Protein AF-A0A353ZQH8-F1 (afdb_monomer)

pLDDT: mean 91.48, std 8.78, range [53.53, 98.81]

Mean predicted aligned error: 3.88 Å

Secondary structure (DSSP, 8-state):
-TTHHHHHHHH-TTS---SS---HHHHHHHHHTT--SHHHHHHHT-HHHHHHHHHHTT-SSPPPHHHHHHHHHHHHHTHHHHHHHS--TT-SS-HHHHHHHHHHHHHHHHHHHH--

Sequence (116 aa):
PNRIRDVWRTLLPHVDRKVDDDWGWAAELMAAHGLNQTVQLAGLLSAQRITEVRKALDHRYSPGPDRLLDDLLLWQYGTKHIDLTAEAPDAVPHPRRDSLLRRLKQIERYRQTKST

Foldseek 3Di:
DVQLPVLCCVLPVPADEPPDPDCPLVVLLCVLVVNPDSVVSNVLSDPVLLVLLCVLQVPPGRDYDNVSSLSSCCLVPPVSSLCSRWDDPPDPPTVVSVVSNVSSVSSVVSVVVVVD

Structure (mmCIF, N/CA/C/O backbone):
data_AF-A0A353ZQH8-F1
#
_entry.id   AF-A0A353ZQH8-F1
#
loop_
_atom_site.group_PDB
_atom_site.id
_atom_site.type_symbol
_atom_site.label_atom_id
_atom_site.label_alt_id
_atom_site.label_comp_id
_atom_site.label_asym_id
_atom_site.label_entity_id
_atom_site.label_seq_id
_atom_site.pdbx_PDB_ins_code
_atom_site.Cartn_x
_atom_site.Cartn_y
_atom_site.Cartn_z
_atom_site.occupancy
_atom_site.B_iso_or_equiv
_atom_site.auth_seq_id
_atom_site.auth_comp_id
_atom_site.auth_asym_id
_atom_site.auth_atom_id
_atom_site.pdbx_PDB_model_num
ATOM 1 N N . PRO A 1 1 ? -1.948 3.720 -13.886 1.00 64.25 1 PRO A N 1
ATOM 2 C CA . PRO A 1 1 ? -2.895 4.795 -14.281 1.00 64.25 1 PRO A CA 1
ATOM 3 C C . PRO A 1 1 ? -2.147 6.053 -14.736 1.00 64.25 1 PRO A C 1
ATOM 5 O O . PRO A 1 1 ? -1.129 6.372 -14.138 1.00 64.25 1 PRO A O 1
ATOM 8 N N . ASN A 1 2 ? -2.646 6.803 -15.721 1.00 73.19 2 ASN A N 1
ATOM 9 C CA . ASN A 1 2 ? -1.903 7.944 -16.293 1.00 73.19 2 ASN A CA 1
ATOM 10 C C . ASN A 1 2 ? -1.861 9.201 -15.392 1.00 73.19 2 ASN A C 1
ATOM 12 O O . ASN A 1 2 ? -1.300 10.214 -15.791 1.00 73.19 2 ASN A O 1
ATOM 16 N N . ARG A 1 3 ? -2.486 9.171 -14.202 1.00 85.56 3 ARG A N 1
ATOM 17 C CA . ARG A 1 3 ? -2.647 10.335 -13.302 1.00 85.56 3 ARG A CA 1
ATOM 18 C C . ARG A 1 3 ? -2.449 10.008 -11.815 1.00 85.56 3 ARG A C 1
ATOM 20 O O . ARG A 1 3 ? -3.137 10.564 -10.965 1.00 85.56 3 ARG A O 1
ATOM 27 N N . ILE A 1 4 ? -1.550 9.075 -11.482 1.00 87.19 4 ILE A N 1
ATOM 28 C CA . ILE A 1 4 ? -1.310 8.670 -10.078 1.00 87.19 4 ILE A CA 1
ATOM 29 C C . ILE A 1 4 ? -0.917 9.883 -9.226 1.00 87.19 4 ILE A C 1
ATOM 31 O O . ILE A 1 4 ? -1.518 10.117 -8.180 1.00 87.19 4 ILE A O 1
ATOM 35 N N . ARG A 1 5 ? 0.020 10.695 -9.729 1.00 88.75 5 ARG A N 1
ATOM 36 C CA . ARG A 1 5 ? 0.478 11.935 -9.093 1.00 88.75 5 ARG A CA 1
ATOM 37 C C . ARG A 1 5 ? -0.664 12.889 -8.758 1.00 88.75 5 ARG A C 1
ATOM 39 O O . ARG A 1 5 ? -0.738 13.375 -7.633 1.00 88.75 5 ARG A O 1
ATOM 46 N N . ASP A 1 6 ? -1.541 13.153 -9.723 1.00 89.31 6 ASP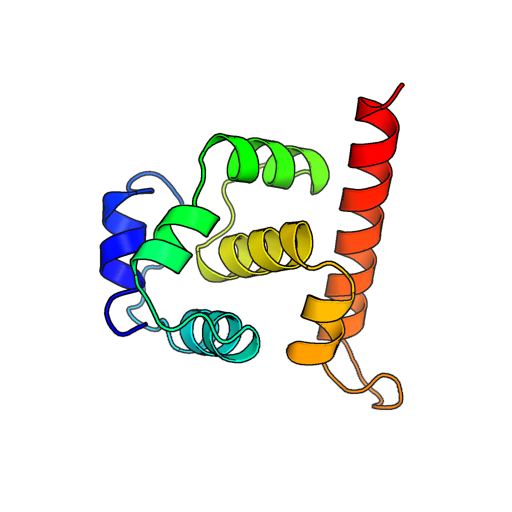 A N 1
ATOM 47 C CA . ASP A 1 6 ? -2.628 14.119 -9.555 1.00 89.31 6 ASP A CA 1
ATOM 48 C C . ASP A 1 6 ? -3.627 13.623 -8.512 1.00 89.31 6 ASP A C 1
ATOM 50 O O . ASP A 1 6 ? -3.941 14.345 -7.571 1.00 89.31 6 ASP A O 1
ATOM 54 N N . VAL A 1 7 ? -4.046 12.355 -8.611 1.00 89.50 7 VAL A N 1
ATOM 55 C CA . VAL A 1 7 ? -4.944 11.734 -7.625 1.00 89.50 7 VAL A CA 1
ATOM 56 C C . VAL A 1 7 ? -4.329 11.787 -6.227 1.00 89.50 7 VAL A C 1
ATOM 58 O O . VAL A 1 7 ? -5.014 12.148 -5.270 1.00 89.50 7 VAL A O 1
ATOM 61 N N . TRP A 1 8 ? -3.035 11.482 -6.102 1.00 90.56 8 TRP A N 1
ATOM 62 C CA . TRP A 1 8 ? -2.337 11.527 -4.822 1.00 90.56 8 TRP A CA 1
ATOM 63 C C . TRP A 1 8 ? -2.319 12.931 -4.224 1.00 90.56 8 TRP A C 1
ATOM 65 O O . TRP A 1 8 ? -2.679 13.119 -3.066 1.00 90.56 8 TRP A O 1
ATOM 75 N N . ARG A 1 9 ? -1.928 13.934 -5.016 1.00 88.44 9 ARG A N 1
ATOM 76 C CA . ARG A 1 9 ? -1.855 15.329 -4.564 1.00 88.44 9 ARG A CA 1
ATOM 77 C C . ARG A 1 9 ? -3.225 15.894 -4.209 1.00 88.44 9 ARG A C 1
ATOM 79 O O . ARG A 1 9 ? -3.311 16.699 -3.288 1.00 88.44 9 ARG A O 1
ATOM 86 N N . THR A 1 10 ? -4.278 15.468 -4.904 1.00 89.44 10 THR A N 1
ATOM 87 C CA . THR A 1 10 ? -5.655 15.873 -4.603 1.00 89.44 10 THR A CA 1
ATOM 88 C C . THR A 1 10 ? -6.166 15.243 -3.310 1.00 89.44 10 THR A C 1
ATOM 90 O O . THR A 1 10 ? -6.749 15.945 -2.490 1.00 89.44 10 THR A O 1
ATOM 93 N N . LEU A 1 11 ? -5.966 13.936 -3.112 1.00 88.69 11 LEU A N 1
ATOM 94 C CA . LEU A 1 11 ? -6.559 13.217 -1.978 1.00 88.69 11 LEU A CA 1
ATOM 95 C C . LEU A 1 11 ? -5.708 13.273 -0.707 1.00 88.69 11 LEU A C 1
ATOM 97 O O . LEU A 1 11 ? -6.246 13.207 0.394 1.00 88.69 11 LEU A O 1
ATOM 101 N N . LEU A 1 12 ? -4.388 13.393 -0.847 1.00 87.06 12 LEU A N 1
ATOM 102 C CA . LEU A 1 12 ? -3.426 13.354 0.252 1.00 87.06 12 LEU A CA 1
ATOM 103 C C . LEU A 1 12 ? -2.432 14.534 0.186 1.00 87.06 12 LEU A C 1
ATOM 105 O O . LEU A 1 12 ? -1.220 14.316 0.212 1.00 87.06 12 LEU A O 1
ATOM 109 N N . PRO A 1 13 ? -2.897 15.801 0.150 1.00 82.44 13 PRO A N 1
ATOM 110 C CA . PRO A 1 13 ? -2.025 16.973 -0.024 1.00 82.44 13 PRO A CA 1
ATOM 111 C C . PRO A 1 13 ? -1.027 17.203 1.127 1.00 82.44 13 PRO A C 1
ATOM 113 O O . PRO A 1 13 ? -0.071 17.975 0.965 1.00 82.44 13 PRO A O 1
ATOM 116 N N . HIS A 1 14 ? -1.269 16.556 2.274 1.00 77.12 14 HIS A N 1
ATOM 117 C CA . HIS A 1 14 ? -0.509 16.669 3.525 1.00 77.12 14 HIS A CA 1
ATOM 118 C C . HIS A 1 14 ? 0.403 15.468 3.817 1.00 77.12 14 HIS A C 1
ATOM 120 O O . HIS A 1 14 ? 1.167 15.511 4.777 1.00 77.12 14 HIS A O 1
ATOM 126 N N . VAL A 1 15 ? 0.300 14.383 3.044 1.00 72.06 15 VAL A N 1
ATOM 127 C CA . VAL A 1 15 ? 1.216 13.240 3.171 1.00 72.06 15 VAL A CA 1
ATOM 128 C C . VAL A 1 15 ? 2.547 13.621 2.532 1.00 72.06 15 VAL A C 1
ATOM 130 O O . VAL A 1 15 ? 2.540 14.283 1.491 1.00 72.06 15 VAL A O 1
ATOM 133 N N . ASP A 1 16 ? 3.654 13.230 3.180 1.00 65.94 16 ASP A N 1
ATOM 134 C CA . ASP A 1 16 ? 5.025 13.575 2.787 1.00 65.94 16 ASP A CA 1
ATOM 135 C C . ASP A 1 16 ? 5.198 13.485 1.269 1.00 65.94 16 ASP A C 1
ATOM 137 O O . ASP A 1 16 ? 4.878 12.472 0.632 1.00 65.94 16 ASP A O 1
ATOM 141 N N . ARG A 1 17 ? 5.573 14.618 0.676 1.00 65.81 17 ARG A N 1
ATOM 142 C CA . ARG A 1 17 ? 5.485 14.801 -0.767 1.00 65.81 17 ARG A CA 1
ATOM 143 C C . ARG A 1 17 ? 6.707 14.160 -1.387 1.00 65.81 17 ARG A C 1
ATOM 145 O O . ARG A 1 17 ? 7.826 14.598 -1.146 1.00 65.81 17 ARG A O 1
ATOM 152 N N . LYS A 1 18 ? 6.470 13.178 -2.256 1.00 70.81 18 LYS A N 1
ATOM 153 C CA . LYS A 1 18 ? 7.479 12.730 -3.214 1.00 70.81 18 LYS A CA 1
ATOM 154 C C . LYS A 1 18 ? 7.976 13.961 -3.984 1.00 70.81 18 LYS A C 1
ATOM 156 O O . LYS A 1 18 ? 7.171 14.666 -4.603 1.00 70.81 18 LYS A O 1
ATOM 161 N N . VAL A 1 19 ? 9.259 14.278 -3.805 1.00 65.88 19 VAL A N 1
ATOM 162 C CA . VAL A 1 19 ? 9.892 15.503 -4.323 1.00 65.88 19 VAL A CA 1
ATOM 163 C C . VAL A 1 19 ? 10.147 15.376 -5.824 1.00 65.88 19 VAL A C 1
ATOM 165 O O . VAL A 1 19 ? 10.063 16.361 -6.552 1.00 65.88 19 VAL A O 1
ATOM 168 N N . ASP A 1 20 ? 10.409 14.159 -6.286 1.00 74.94 20 ASP A N 1
ATOM 169 C CA . ASP A 1 20 ? 10.609 13.799 -7.680 1.00 74.94 20 ASP A CA 1
ATOM 170 C C . ASP A 1 20 ? 9.304 13.337 -8.355 1.00 74.94 20 ASP A C 1
ATOM 172 O O . ASP A 1 20 ? 8.354 12.860 -7.732 1.00 74.94 20 ASP A O 1
ATOM 176 N N . ASP A 1 21 ? 9.258 13.491 -9.676 1.00 75.69 21 ASP A N 1
ATOM 177 C CA . ASP A 1 21 ? 8.094 13.148 -10.497 1.00 75.69 21 ASP A CA 1
ATOM 178 C C . ASP A 1 21 ? 8.122 11.699 -11.014 1.00 75.69 21 ASP A C 1
ATOM 180 O O . ASP A 1 21 ? 7.336 11.341 -11.891 1.00 75.69 21 ASP A O 1
ATOM 184 N N . ASP A 1 22 ? 8.980 10.842 -10.454 1.00 85.25 22 ASP A N 1
ATOM 185 C CA . ASP A 1 22 ? 8.971 9.414 -10.765 1.00 85.25 22 ASP A CA 1
ATOM 186 C C . ASP A 1 22 ? 7.788 8.722 -10.066 1.00 85.25 22 ASP A C 1
ATOM 188 O O . ASP A 1 22 ? 7.729 8.632 -8.847 1.00 85.25 22 ASP A O 1
ATOM 192 N N . TRP A 1 23 ? 6.812 8.251 -10.832 1.00 89.81 23 TRP A N 1
ATOM 193 C CA . TRP A 1 23 ? 5.695 7.443 -10.325 1.00 89.81 23 TRP A CA 1
ATOM 194 C C . TRP A 1 23 ? 5.678 6.053 -10.972 1.00 89.81 23 TRP A C 1
ATOM 196 O O . TRP A 1 23 ? 4.651 5.371 -10.926 1.00 89.81 23 TRP A O 1
ATOM 206 N N . GLY A 1 24 ? 6.791 5.646 -11.599 1.00 91.12 24 GLY A N 1
ATOM 207 C CA . GLY A 1 24 ? 6.914 4.388 -12.332 1.00 91.12 24 GLY A CA 1
ATOM 208 C C . GLY A 1 24 ? 6.649 3.192 -11.431 1.00 91.12 24 GLY A C 1
ATOM 209 O O . GLY A 1 24 ? 5.784 2.373 -11.728 1.00 91.12 24 GLY A O 1
ATOM 210 N N . TRP A 1 25 ? 7.270 3.176 -10.253 1.00 92.44 25 TRP A N 1
ATOM 211 C CA . TRP A 1 25 ? 7.081 2.093 -9.296 1.00 92.44 25 TRP A CA 1
ATOM 212 C C . TRP A 1 25 ? 5.634 1.974 -8.786 1.00 92.44 25 TRP A C 1
ATOM 214 O O . TRP A 1 25 ? 5.050 0.890 -8.778 1.00 92.44 25 TRP A O 1
ATOM 224 N N . ALA A 1 26 ? 4.990 3.092 -8.438 1.00 92.81 26 ALA A N 1
ATOM 225 C CA . ALA A 1 26 ? 3.569 3.095 -8.095 1.00 92.81 26 ALA A CA 1
ATOM 226 C C . ALA A 1 26 ? 2.689 2.576 -9.249 1.00 92.81 26 ALA A C 1
ATOM 228 O O . ALA A 1 26 ? 1.707 1.863 -9.016 1.00 92.81 26 ALA A O 1
ATOM 229 N N . ALA A 1 27 ? 3.030 2.920 -10.495 1.00 93.06 27 ALA A N 1
ATOM 230 C CA . ALA A 1 27 ? 2.322 2.435 -11.672 1.00 93.06 27 ALA A CA 1
ATOM 231 C C . ALA A 1 27 ? 2.496 0.924 -11.871 1.00 93.06 27 ALA A C 1
ATOM 233 O O . ALA A 1 27 ? 1.499 0.253 -12.140 1.00 93.06 27 ALA A O 1
ATOM 234 N N . GLU A 1 28 ? 3.703 0.391 -11.678 1.00 94.94 28 GLU A N 1
ATOM 235 C CA . GLU A 1 28 ? 3.995 -1.047 -11.719 1.00 94.94 28 GLU A CA 1
ATOM 236 C C . GLU A 1 28 ? 3.198 -1.811 -10.658 1.00 94.94 28 GLU A C 1
ATOM 238 O O . GLU A 1 28 ? 2.512 -2.784 -10.978 1.00 94.94 28 GLU A O 1
ATOM 243 N N . LEU A 1 29 ? 3.184 -1.320 -9.415 1.00 96.25 29 LEU A N 1
ATOM 244 C CA . LEU A 1 29 ? 2.418 -1.933 -8.328 1.00 96.25 29 LEU A CA 1
ATOM 245 C C . LEU A 1 29 ? 0.917 -1.975 -8.620 1.00 96.25 29 LEU A C 1
ATOM 247 O O . LEU A 1 29 ? 0.254 -2.976 -8.352 1.00 96.25 29 LEU A O 1
ATOM 251 N N . MET A 1 30 ? 0.361 -0.900 -9.180 1.00 95.62 30 MET A N 1
ATOM 252 C CA . MET A 1 30 ? -1.041 -0.880 -9.591 1.00 95.62 30 MET A CA 1
ATOM 253 C C . MET A 1 30 ? -1.313 -1.835 -10.760 1.00 95.62 30 MET A C 1
ATOM 255 O O . MET A 1 30 ? -2.305 -2.568 -10.739 1.00 95.62 30 MET A O 1
ATOM 259 N N . ALA A 1 31 ? -0.434 -1.846 -11.764 1.00 95.38 31 ALA A N 1
ATOM 260 C CA . ALA A 1 31 ? -0.562 -2.688 -12.947 1.00 95.38 31 ALA A CA 1
ATOM 261 C C . ALA A 1 31 ? -0.498 -4.183 -12.606 1.00 95.38 31 ALA A C 1
ATOM 263 O O . ALA A 1 31 ? -1.287 -4.952 -13.151 1.00 95.38 31 ALA A O 1
ATOM 264 N N . ALA A 1 32 ? 0.343 -4.579 -11.645 1.00 97.25 32 ALA A N 1
ATOM 265 C CA . ALA A 1 32 ? 0.437 -5.957 -11.160 1.00 97.25 32 ALA A CA 1
ATOM 266 C C . ALA A 1 32 ? -0.906 -6.500 -10.629 1.00 97.25 32 ALA A C 1
ATOM 268 O O . ALA A 1 32 ? -1.169 -7.697 -10.695 1.00 97.25 32 ALA A O 1
ATOM 269 N N . HIS A 1 33 ? -1.790 -5.618 -10.149 1.00 96.94 33 HIS A N 1
ATOM 270 C CA . HIS A 1 33 ? -3.140 -5.959 -9.680 1.00 96.94 33 HIS A CA 1
ATOM 271 C C . HIS A 1 33 ? -4.238 -5.695 -10.723 1.00 96.94 33 HIS A C 1
ATOM 273 O O . HIS A 1 33 ? -5.422 -5.777 -10.401 1.00 96.94 33 HIS A O 1
ATOM 279 N N . GLY A 1 34 ? -3.875 -5.348 -11.961 1.00 95.50 34 GLY A N 1
ATOM 280 C CA . GLY A 1 34 ? -4.826 -4.969 -13.010 1.00 95.50 34 GLY A CA 1
ATOM 281 C C . GLY A 1 34 ? -5.542 -3.638 -12.747 1.00 95.50 34 GLY A C 1
ATOM 282 O O . GLY A 1 34 ? -6.598 -3.379 -13.323 1.00 95.50 34 GLY A O 1
ATOM 283 N N . LEU A 1 35 ? -5.001 -2.786 -11.869 1.00 94.19 35 LEU A N 1
ATOM 284 C CA . LEU A 1 35 ? -5.611 -1.513 -11.486 1.00 94.19 35 LEU A CA 1
ATOM 285 C C . LEU A 1 35 ? -5.143 -0.403 -12.434 1.00 94.19 35 LEU A C 1
ATOM 287 O O . LEU A 1 35 ? -4.115 0.245 -12.231 1.00 94.19 35 LEU A O 1
ATOM 291 N N . ASN A 1 36 ? -5.900 -0.173 -13.500 1.00 90.25 36 ASN A N 1
ATOM 292 C CA . ASN A 1 36 ? -5.548 0.774 -14.557 1.00 90.25 36 ASN A CA 1
ATOM 293 C C . ASN A 1 36 ? -6.328 2.100 -14.494 1.00 90.25 36 ASN A C 1
ATOM 295 O O . ASN A 1 36 ? -5.950 3.056 -15.176 1.00 90.25 36 ASN A O 1
ATOM 299 N N . GLN A 1 37 ? -7.339 2.217 -13.629 1.00 89.56 37 GLN A N 1
ATOM 300 C CA . GLN A 1 37 ? -8.193 3.402 -13.529 1.00 89.56 37 GLN A CA 1
ATOM 301 C C . GLN A 1 37 ? -7.867 4.280 -12.314 1.00 89.56 37 GLN A C 1
ATOM 303 O O . GLN A 1 37 ? -7.486 3.811 -11.242 1.00 89.56 37 GLN A O 1
ATOM 308 N N . THR A 1 38 ? -8.082 5.589 -12.457 1.00 87.25 38 THR A N 1
ATOM 309 C CA . THR A 1 38 ? -7.902 6.572 -11.372 1.00 87.25 38 THR A CA 1
ATOM 310 C C . THR A 1 38 ? -8.884 6.365 -10.220 1.00 87.25 38 THR A C 1
ATOM 312 O O . THR A 1 38 ? -8.503 6.530 -9.065 1.00 87.25 38 THR A O 1
ATOM 315 N N . VAL A 1 39 ? -10.121 5.946 -10.506 1.00 88.75 39 VAL A N 1
ATOM 316 C CA . VAL A 1 39 ? -11.129 5.646 -9.474 1.00 88.75 39 VAL A CA 1
ATOM 317 C C . VAL A 1 39 ? -10.710 4.475 -8.579 1.00 88.75 39 VAL A C 1
ATOM 319 O O . VAL A 1 39 ? -10.970 4.493 -7.379 1.00 88.75 39 VAL A O 1
ATOM 322 N N . GLN A 1 40 ? -9.989 3.492 -9.126 1.00 92.19 40 GLN A N 1
ATOM 323 C CA . GLN A 1 40 ? -9.457 2.369 -8.351 1.00 92.19 40 GLN A CA 1
ATOM 324 C C . GLN A 1 40 ? -8.351 2.834 -7.398 1.00 92.19 40 GLN A C 1
ATOM 326 O O . GLN A 1 40 ? -8.333 2.427 -6.238 1.00 92.19 40 GLN A O 1
ATOM 331 N N . LEU A 1 41 ? -7.473 3.739 -7.854 1.00 91.3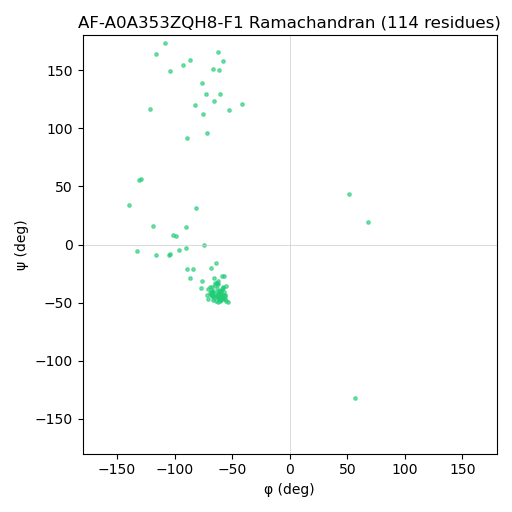8 41 LEU A N 1
ATOM 332 C CA . LEU A 1 41 ? -6.492 4.384 -6.979 1.00 91.38 41 LEU A CA 1
ATOM 333 C C . LEU A 1 41 ? -7.184 5.174 -5.864 1.00 91.38 41 LEU A C 1
ATOM 335 O O . LEU A 1 41 ? -6.852 4.997 -4.698 1.00 91.38 41 LEU A O 1
ATOM 339 N N . ALA A 1 42 ? -8.176 6.002 -6.196 1.00 90.56 42 ALA A N 1
ATOM 340 C CA . ALA A 1 42 ? -8.926 6.756 -5.194 1.00 90.56 42 ALA A CA 1
ATOM 341 C C . ALA A 1 42 ? -9.581 5.828 -4.154 1.00 90.56 42 ALA A C 1
ATOM 343 O O . ALA A 1 42 ? -9.503 6.086 -2.954 1.00 90.56 42 ALA A O 1
ATOM 344 N N . GLY A 1 43 ? -10.141 4.699 -4.601 1.00 90.88 43 GLY A N 1
ATOM 345 C CA . GLY A 1 43 ? -10.693 3.667 -3.726 1.00 90.88 43 GLY A CA 1
ATOM 346 C C . GLY A 1 43 ? -9.657 3.019 -2.799 1.00 90.88 43 GLY A C 1
ATOM 347 O O . GLY A 1 43 ? -10.004 2.645 -1.676 1.00 90.88 43 GLY A O 1
ATOM 348 N N . LEU A 1 44 ? -8.388 2.910 -3.215 1.00 91.38 44 LEU A N 1
ATOM 349 C CA . LEU A 1 44 ? -7.283 2.443 -2.367 1.00 91.38 44 LEU A CA 1
ATOM 350 C C . LEU A 1 44 ? -6.901 3.468 -1.288 1.00 91.38 44 LEU A C 1
ATOM 352 O O . LEU A 1 44 ? -6.649 3.076 -0.146 1.00 91.38 44 LEU A O 1
ATOM 356 N N . LEU A 1 45 ? -6.929 4.761 -1.618 1.00 92.44 45 LEU A N 1
ATOM 357 C CA . LEU A 1 45 ? -6.508 5.874 -0.754 1.00 92.44 45 LEU A CA 1
ATOM 358 C C . LEU A 1 45 ? -7.570 6.313 0.277 1.00 92.44 45 LEU A C 1
ATOM 360 O O . LEU A 1 45 ? -7.632 7.477 0.666 1.00 92.44 45 LEU A O 1
ATOM 364 N N . SER A 1 46 ? -8.399 5.384 0.759 1.00 91.12 46 SER A N 1
ATOM 365 C CA . SER A 1 46 ? -9.363 5.653 1.834 1.00 91.12 46 SER A CA 1
ATOM 366 C C . SER A 1 46 ? -8.659 6.101 3.120 1.00 91.12 46 SER A C 1
ATOM 368 O O . SER A 1 46 ? -7.776 5.400 3.622 1.00 91.12 46 SER A O 1
ATOM 370 N N . ALA A 1 47 ? -9.105 7.218 3.704 1.00 91.25 47 ALA A N 1
ATOM 371 C CA . ALA A 1 47 ? -8.558 7.757 4.951 1.00 91.25 47 ALA A CA 1
ATOM 372 C C . ALA A 1 47 ? -8.606 6.737 6.102 1.00 91.25 47 ALA A C 1
ATOM 374 O O . ALA A 1 47 ? -7.610 6.545 6.795 1.00 91.25 47 ALA A O 1
ATOM 375 N N . GLN A 1 48 ? -9.724 6.019 6.256 1.00 93.75 48 GLN A N 1
ATOM 376 C CA . GLN A 1 48 ? -9.862 4.984 7.282 1.00 93.75 48 GLN A CA 1
ATOM 377 C C . GLN A 1 48 ? -8.851 3.850 7.072 1.00 93.75 48 GLN A C 1
ATOM 379 O O . GLN A 1 48 ? -8.179 3.444 8.019 1.00 93.75 48 GLN A O 1
ATOM 384 N N . ARG A 1 49 ? -8.695 3.365 5.830 1.00 94.81 49 ARG A N 1
ATOM 385 C CA . ARG A 1 49 ? -7.719 2.309 5.520 1.00 94.81 49 ARG A CA 1
ATOM 386 C C . ARG A 1 49 ? -6.295 2.782 5.802 1.00 94.81 49 ARG A C 1
ATOM 388 O O . ARG A 1 49 ? -5.533 2.047 6.418 1.00 94.81 49 ARG A O 1
ATOM 395 N N . ILE A 1 50 ? -5.953 4.006 5.403 1.00 94.56 50 ILE A N 1
ATOM 396 C CA . ILE A 1 50 ? -4.642 4.609 5.670 1.00 94.56 50 ILE A CA 1
ATOM 397 C C . ILE A 1 50 ? -4.374 4.672 7.178 1.00 94.56 50 ILE A C 1
ATOM 399 O O . ILE A 1 50 ? -3.294 4.281 7.617 1.00 94.56 50 ILE A O 1
ATOM 403 N N . THR A 1 51 ? -5.342 5.113 7.986 1.00 94.00 51 THR A N 1
ATOM 404 C CA . THR A 1 51 ? -5.205 5.147 9.450 1.00 94.00 51 THR A CA 1
ATOM 405 C C . THR A 1 51 ? -4.934 3.761 10.032 1.00 94.00 51 THR A C 1
ATOM 407 O O . THR A 1 51 ? -4.036 3.613 10.859 1.00 94.00 51 THR A O 1
ATOM 410 N N . GLU A 1 52 ? -5.678 2.745 9.603 1.00 96.50 52 GLU A N 1
ATOM 411 C CA . GLU A 1 52 ? -5.532 1.381 10.121 1.00 96.50 52 GLU A CA 1
ATOM 412 C C . GLU A 1 52 ? -4.209 0.741 9.684 1.00 96.50 52 GLU A C 1
ATOM 414 O O . GLU A 1 52 ? -3.508 0.167 10.514 1.00 96.50 52 GLU A O 1
ATOM 419 N N . VAL A 1 53 ? -3.800 0.928 8.426 1.00 97.00 53 VAL A N 1
ATOM 420 C CA . VAL A 1 53 ? -2.490 0.482 7.923 1.00 97.00 53 VAL A CA 1
ATOM 421 C C . VAL A 1 53 ? -1.347 1.132 8.698 1.00 97.00 53 VAL A C 1
ATOM 423 O O . VAL A 1 53 ? -0.411 0.447 9.110 1.00 97.00 53 VAL A O 1
ATOM 426 N N . ARG A 1 54 ? -1.425 2.445 8.947 1.00 95.50 54 ARG A N 1
ATOM 427 C CA . ARG A 1 54 ? -0.393 3.168 9.702 1.00 95.50 54 ARG A CA 1
ATOM 428 C C . ARG A 1 54 ? -0.265 2.673 11.135 1.00 95.50 54 ARG A C 1
ATOM 430 O O . ARG A 1 54 ? 0.857 2.522 11.607 1.00 95.50 54 ARG A O 1
ATOM 437 N N . LYS A 1 55 ? -1.386 2.383 11.801 1.00 96.19 55 LYS A N 1
ATOM 438 C CA . LYS A 1 55 ? -1.386 1.780 13.142 1.00 96.19 55 LYS A CA 1
ATOM 439 C C . LYS A 1 55 ? -0.805 0.367 13.122 1.00 96.19 55 LYS A C 1
ATOM 441 O O . LYS A 1 55 ? 0.030 0.047 13.956 1.00 96.19 55 LYS A O 1
ATOM 446 N N . ALA A 1 56 ? -1.220 -0.459 12.164 1.00 98.00 56 ALA A N 1
ATOM 447 C CA . ALA A 1 56 ? -0.800 -1.854 12.073 1.00 98.00 56 ALA A CA 1
ATOM 448 C C . ALA A 1 56 ? 0.708 -2.028 11.841 1.00 98.00 56 ALA A C 1
ATOM 450 O O . ALA A 1 56 ? 1.300 -2.996 12.314 1.00 98.00 56 ALA A O 1
ATOM 451 N N . LEU A 1 57 ? 1.320 -1.096 11.110 1.00 97.75 57 LEU A N 1
ATOM 452 C CA . LEU A 1 57 ? 2.740 -1.126 10.759 1.00 97.75 57 LEU A CA 1
ATOM 453 C C . LEU A 1 57 ? 3.609 -0.192 11.614 1.00 97.75 57 LEU A C 1
ATOM 455 O O . LEU A 1 57 ? 4.789 -0.039 11.312 1.00 97.75 57 LEU A O 1
ATOM 459 N N . ASP A 1 58 ? 3.039 0.411 12.663 1.00 95.25 58 ASP A N 1
ATOM 460 C CA . ASP A 1 58 ? 3.714 1.348 13.576 1.00 95.25 58 ASP A CA 1
ATOM 461 C C . ASP A 1 58 ? 4.441 2.502 12.849 1.00 95.25 58 ASP A C 1
ATOM 463 O O . ASP A 1 58 ? 5.580 2.874 13.143 1.00 95.25 58 ASP A O 1
ATOM 467 N N . HIS A 1 59 ? 3.779 3.081 11.843 1.00 92.81 59 HIS A N 1
ATOM 468 C CA . HIS A 1 59 ? 4.318 4.219 11.096 1.00 92.81 59 HIS A CA 1
ATOM 469 C C . HIS A 1 59 ? 4.288 5.493 11.952 1.00 92.81 59 HIS A C 1
ATOM 471 O O . HIS A 1 59 ? 3.277 6.203 11.986 1.00 92.81 59 HIS A O 1
ATOM 477 N N . ARG A 1 60 ? 5.415 5.808 12.611 1.00 84.94 60 ARG A N 1
ATOM 478 C CA . ARG A 1 60 ? 5.584 7.025 13.440 1.00 84.94 60 ARG A CA 1
ATOM 479 C C . ARG A 1 60 ? 5.392 8.319 12.651 1.00 84.94 60 ARG A C 1
ATOM 481 O O . ARG A 1 60 ? 4.770 9.257 13.139 1.00 84.94 60 ARG A O 1
ATOM 488 N N . TYR A 1 61 ? 5.895 8.346 11.421 1.00 83.38 61 TYR A N 1
ATOM 489 C CA . TYR A 1 61 ? 5.719 9.448 10.476 1.00 83.38 61 TYR A CA 1
ATOM 490 C C . TYR A 1 61 ? 4.931 8.969 9.267 1.00 83.38 61 TYR A C 1
ATOM 492 O O . TYR A 1 61 ? 4.765 7.766 9.063 1.00 83.38 61 TYR A O 1
ATOM 500 N N . SER A 1 62 ? 4.403 9.901 8.473 1.00 82.56 62 SER A N 1
ATOM 501 C CA . SER A 1 62 ? 3.740 9.495 7.239 1.00 82.56 62 SER A CA 1
ATOM 502 C C . SER A 1 62 ? 4.773 8.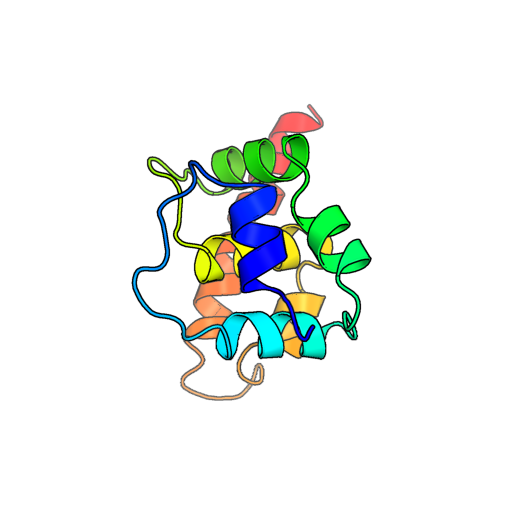882 6.290 1.00 82.56 62 SER A C 1
ATOM 504 O O . SER A 1 62 ? 5.745 9.561 5.970 1.00 82.56 62 SER A O 1
ATOM 506 N N . PRO A 1 63 ? 4.591 7.634 5.828 1.00 89.62 63 PRO A N 1
ATOM 507 C CA . PRO A 1 63 ? 5.462 7.080 4.806 1.00 89.62 63 PRO A CA 1
ATOM 508 C C . PRO A 1 63 ? 5.267 7.834 3.486 1.00 89.62 63 PRO A C 1
ATOM 510 O O . PRO A 1 63 ? 4.171 8.334 3.208 1.00 89.62 63 PRO A O 1
ATOM 513 N N . GLY A 1 64 ? 6.323 7.880 2.671 1.00 89.88 64 GLY A N 1
ATOM 514 C CA . GLY A 1 64 ? 6.253 8.430 1.319 1.00 89.88 64 GLY A CA 1
ATOM 515 C C . GLY A 1 64 ? 5.282 7.652 0.411 1.00 89.88 64 GLY A C 1
ATOM 516 O O . GLY A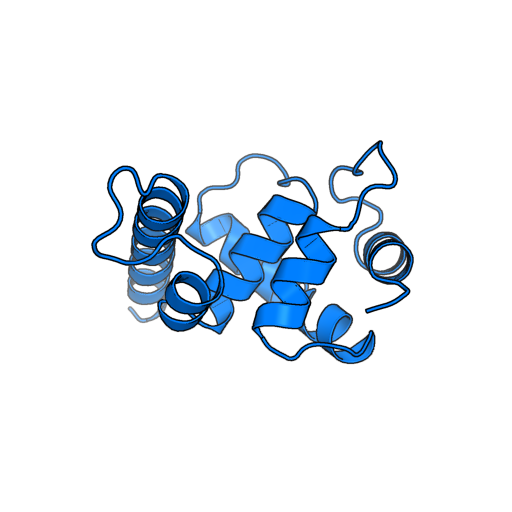 1 64 ? 4.883 6.530 0.753 1.00 89.88 64 GLY A O 1
ATOM 517 N N . PRO A 1 65 ? 4.902 8.212 -0.754 1.00 90.81 65 PRO A N 1
ATOM 518 C CA . PRO A 1 65 ? 3.798 7.691 -1.559 1.00 90.81 65 PRO A CA 1
ATOM 519 C C . PRO A 1 65 ? 3.919 6.228 -1.980 1.00 90.81 65 PRO A C 1
ATOM 521 O O . PRO A 1 65 ? 2.986 5.455 -1.766 1.00 90.81 65 PRO A O 1
ATOM 524 N N . ASP A 1 66 ? 5.081 5.821 -2.487 1.00 91.81 66 ASP A N 1
ATOM 525 C CA . ASP A 1 66 ? 5.321 4.443 -2.923 1.00 91.81 66 ASP A CA 1
ATOM 526 C C . ASP A 1 66 ? 5.176 3.447 -1.773 1.00 91.81 66 ASP A C 1
ATOM 528 O O . ASP A 1 66 ? 4.490 2.433 -1.887 1.00 91.81 66 ASP A O 1
ATOM 532 N N . ARG A 1 67 ? 5.779 3.767 -0.622 1.00 94.00 67 ARG A N 1
ATOM 533 C CA . ARG A 1 67 ? 5.731 2.938 0.584 1.00 94.00 67 ARG A CA 1
ATOM 534 C C . ARG A 1 67 ? 4.297 2.800 1.098 1.00 94.00 67 ARG A C 1
ATOM 536 O O . ARG A 1 67 ? 3.903 1.698 1.477 1.00 94.00 67 ARG A O 1
ATOM 543 N N . LEU A 1 68 ? 3.534 3.896 1.108 1.00 94.88 68 LEU A N 1
ATOM 544 C CA . LEU A 1 68 ? 2.138 3.879 1.536 1.00 94.88 68 LEU A CA 1
ATOM 545 C C . LEU A 1 68 ? 1.269 3.062 0.572 1.00 94.88 68 LEU A C 1
ATOM 547 O O . LEU A 1 68 ? 0.464 2.254 1.028 1.00 94.88 68 LEU A O 1
ATOM 551 N N . LEU A 1 69 ? 1.434 3.239 -0.741 1.00 95.56 69 LEU A N 1
ATOM 552 C CA . LEU A 1 69 ? 0.699 2.466 -1.742 1.00 95.56 69 LEU A CA 1
ATOM 553 C C . LEU A 1 69 ? 1.000 0.965 -1.629 1.00 95.56 69 LEU A C 1
ATOM 555 O O . LEU A 1 69 ? 0.070 0.160 -1.611 1.00 95.56 69 LEU A O 1
ATOM 559 N N . ASP A 1 70 ? 2.277 0.603 -1.493 1.00 97.56 70 ASP A N 1
ATOM 560 C CA . ASP A 1 70 ? 2.739 -0.774 -1.282 1.00 97.56 70 ASP A CA 1
ATOM 561 C C . ASP A 1 70 ? 2.073 -1.402 -0.044 1.00 97.56 70 ASP A C 1
ATOM 563 O O . ASP A 1 70 ? 1.551 -2.512 -0.100 1.00 97.56 70 ASP A O 1
ATOM 567 N N . ASP A 1 71 ? 1.991 -0.663 1.069 1.00 97.94 71 ASP A N 1
ATOM 568 C CA . ASP A 1 71 ? 1.305 -1.132 2.279 1.00 97.94 71 ASP A CA 1
ATOM 569 C C . ASP A 1 71 ? -0.215 -1.240 2.130 1.00 97.94 71 ASP A C 1
ATOM 571 O O . ASP A 1 71 ? -0.817 -2.157 2.688 1.00 97.94 71 ASP A O 1
ATOM 575 N N . LEU A 1 72 ? -0.857 -0.326 1.398 1.00 97.81 72 LEU A N 1
ATOM 576 C CA . LEU A 1 72 ? -2.300 -0.385 1.141 1.00 97.81 72 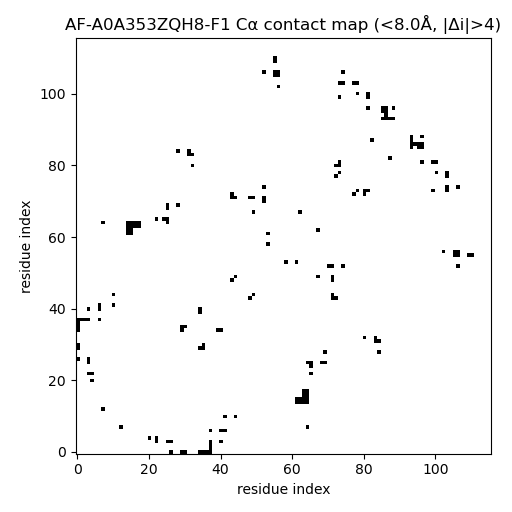LEU A CA 1
ATOM 577 C C . LEU A 1 72 ? -2.660 -1.593 0.271 1.00 97.81 72 LEU A C 1
ATOM 579 O O . LEU A 1 72 ? -3.659 -2.267 0.533 1.00 97.81 72 LEU A O 1
ATOM 583 N N . LEU A 1 73 ? -1.836 -1.889 -0.735 1.00 98.44 73 LEU A N 1
ATOM 584 C CA . LEU A 1 73 ? -1.988 -3.077 -1.568 1.00 98.44 73 LEU A CA 1
ATOM 585 C C . LEU A 1 73 ? -1.714 -4.352 -0.763 1.00 98.44 73 LEU A C 1
ATOM 587 O O . LEU A 1 73 ? -2.496 -5.298 -0.855 1.00 98.44 73 LEU A O 1
ATOM 591 N N . LEU A 1 74 ? -0.679 -4.363 0.082 1.00 98.75 74 LEU A N 1
ATOM 592 C CA . LEU A 1 74 ? -0.408 -5.478 0.990 1.00 98.75 74 LEU A CA 1
ATOM 593 C C . LEU A 1 74 ? -1.564 -5.704 1.973 1.00 98.75 74 LEU A C 1
ATOM 595 O O . LEU A 1 74 ? -1.981 -6.839 2.188 1.00 98.75 74 LEU A O 1
ATOM 599 N N . TRP A 1 75 ? -2.128 -4.635 2.536 1.00 98.38 75 TRP A N 1
ATOM 600 C CA . TRP A 1 75 ? -3.305 -4.716 3.397 1.00 98.3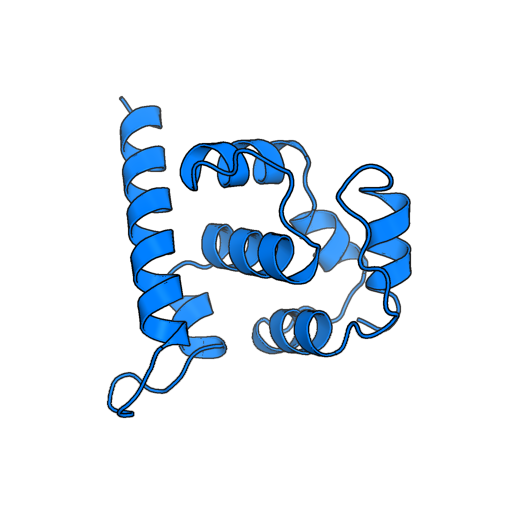8 75 TRP A CA 1
ATOM 601 C C . TRP A 1 75 ? -4.496 -5.334 2.665 1.00 98.38 75 TRP A C 1
ATOM 603 O O . TRP A 1 75 ? -5.195 -6.176 3.230 1.00 98.38 75 TRP A O 1
ATOM 613 N N . GLN A 1 76 ? -4.754 -4.917 1.426 1.00 97.81 76 GLN A N 1
ATOM 614 C CA . GLN A 1 76 ? -5.934 -5.354 0.686 1.00 97.81 76 GLN A CA 1
ATOM 615 C C . GLN A 1 76 ? -5.806 -6.773 0.118 1.00 97.81 76 GLN A C 1
ATOM 617 O O . GLN A 1 76 ? -6.792 -7.506 0.120 1.00 97.81 76 GLN A O 1
ATOM 622 N N . TYR A 1 77 ? -4.620 -7.164 -0.346 1.00 98.38 77 TYR A N 1
ATOM 623 C CA . TYR A 1 77 ? -4.428 -8.402 -1.108 1.00 98.38 77 TYR A CA 1
ATOM 624 C C . TYR A 1 77 ? -3.529 -9.438 -0.419 1.00 98.38 77 TYR A C 1
ATOM 626 O O . TYR A 1 77 ? -3.462 -10.574 -0.882 1.00 98.38 77 TYR A O 1
ATOM 634 N N . GLY A 1 78 ? -2.855 -9.094 0.682 1.00 98.50 78 GLY A N 1
ATOM 635 C CA . GLY A 1 78 ? -2.053 -10.032 1.470 1.00 98.50 78 GLY A CA 1
ATOM 636 C C . GLY A 1 78 ? -0.973 -10.735 0.648 1.00 98.50 78 GLY A C 1
ATOM 637 O O . GLY A 1 78 ? -0.252 -10.100 -0.122 1.00 98.50 78 GLY A O 1
ATOM 638 N N . THR A 1 79 ? -0.885 -12.059 0.788 1.00 98.38 79 THR A N 1
ATOM 639 C CA . THR A 1 79 ? 0.077 -12.910 0.068 1.00 98.38 79 THR A CA 1
ATOM 640 C C . THR A 1 79 ? -0.001 -12.746 -1.447 1.00 98.38 79 THR A C 1
ATOM 642 O O . THR A 1 79 ? 1.038 -12.672 -2.091 1.00 98.38 79 THR A O 1
ATOM 645 N N . LYS A 1 80 ? -1.198 -12.538 -2.014 1.00 98.56 80 LYS A N 1
ATOM 646 C CA . LYS A 1 80 ? -1.360 -12.284 -3.453 1.00 98.56 80 LYS A CA 1
ATOM 647 C C . LYS A 1 80 ? -0.563 -11.062 -3.919 1.00 98.56 80 LYS A C 1
ATOM 649 O O . LYS A 1 80 ? -0.024 -11.070 -5.019 1.00 98.56 80 LYS A O 1
ATOM 654 N N . HIS A 1 81 ? -0.471 -10.004 -3.111 1.00 98.62 81 HIS A N 1
ATOM 655 C CA . HIS A 1 81 ? 0.365 -8.853 -3.463 1.00 98.62 81 HIS A CA 1
ATOM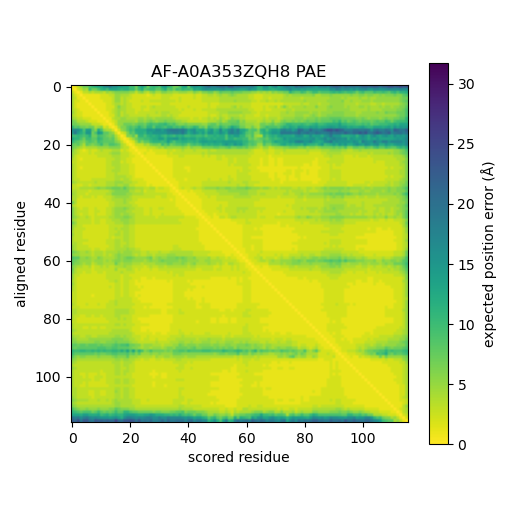 656 C C . HIS A 1 81 ? 1.857 -9.197 -3.455 1.00 98.62 81 HIS A C 1
ATOM 658 O O . HIS A 1 81 ? 2.590 -8.714 -4.316 1.00 98.62 81 HIS A O 1
ATOM 664 N N . ILE A 1 82 ? 2.291 -10.053 -2.530 1.00 98.62 82 ILE A N 1
ATOM 665 C CA . ILE A 1 82 ? 3.673 -10.537 -2.469 1.00 98.62 82 ILE A CA 1
ATOM 666 C C . ILE A 1 82 ? 3.994 -11.342 -3.725 1.00 98.62 82 ILE A C 1
ATOM 668 O O . ILE A 1 82 ? 4.977 -11.057 -4.397 1.00 98.62 82 ILE A O 1
ATOM 672 N N . ASP A 1 83 ? 3.126 -12.279 -4.090 1.00 98.38 83 ASP A N 1
ATOM 673 C CA . ASP A 1 83 ? 3.354 -13.157 -5.238 1.00 98.38 83 ASP A CA 1
ATOM 674 C C . ASP A 1 83 ? 3.360 -12.413 -6.575 1.00 98.38 83 ASP A C 1
ATOM 676 O O . ASP A 1 83 ? 4.066 -12.814 -7.492 1.00 98.38 83 ASP A O 1
ATOM 680 N N . LEU A 1 84 ? 2.623 -11.305 -6.674 1.00 98.31 84 LEU A N 1
ATOM 681 C CA . LEU A 1 84 ? 2.571 -10.483 -7.883 1.00 98.31 84 LEU A CA 1
ATOM 682 C C . LEU A 1 84 ? 3.709 -9.466 -8.007 1.00 98.31 84 LEU A C 1
ATOM 684 O O . LEU A 1 84 ? 3.925 -8.951 -9.100 1.00 98.31 84 LEU A O 1
ATOM 688 N N . THR A 1 85 ? 4.372 -9.093 -6.909 1.00 98.06 85 THR A N 1
ATOM 689 C CA . THR A 1 85 ? 5.254 -7.909 -6.906 1.00 98.06 85 THR A CA 1
ATOM 690 C C . THR A 1 85 ? 6.624 -8.139 -6.286 1.00 98.06 85 THR A C 1
ATOM 692 O O . THR A 1 85 ? 7.444 -7.223 -6.298 1.00 98.06 85 THR A O 1
ATOM 695 N N . ALA A 1 86 ? 6.875 -9.307 -5.704 1.00 97.94 86 ALA A N 1
ATOM 696 C CA . ALA A 1 86 ? 8.157 -9.667 -5.116 1.00 97.94 86 ALA A CA 1
ATOM 697 C C . ALA A 1 86 ? 8.883 -10.717 -5.961 1.00 97.94 86 ALA A C 1
ATOM 699 O O . ALA A 1 86 ? 8.337 -11.267 -6.916 1.00 97.94 86 ALA A O 1
ATOM 700 N N . GLU A 1 87 ? 10.118 -11.009 -5.574 1.00 97.94 87 GLU A N 1
ATOM 701 C CA . GLU A 1 87 ? 10.915 -12.082 -6.152 1.00 97.94 87 GLU A CA 1
ATOM 702 C C . GLU A 1 87 ? 10.203 -13.443 -6.004 1.00 97.94 87 GLU A C 1
ATOM 704 O O . GLU A 1 87 ? 9.334 -13.625 -5.136 1.00 97.94 87 GLU A O 1
ATOM 709 N N . ALA A 1 88 ? 10.560 -14.417 -6.846 1.00 95.69 88 ALA A N 1
ATOM 710 C CA . ALA A 1 88 ? 10.040 -15.778 -6.731 1.00 95.69 88 ALA A CA 1
ATOM 711 C C . ALA A 1 88 ? 10.428 -16.406 -5.372 1.00 95.69 88 ALA A C 1
ATOM 713 O O . ALA A 1 88 ? 11.465 -16.043 -4.814 1.00 95.69 88 ALA A O 1
ATOM 714 N N . PRO A 1 89 ? 9.624 -17.329 -4.808 1.00 93.62 89 PRO A N 1
ATOM 715 C CA . PRO A 1 89 ? 9.910 -17.929 -3.501 1.00 93.62 89 PRO A CA 1
ATOM 716 C C . PRO A 1 89 ? 11.253 -18.668 -3.410 1.00 93.62 89 PRO A C 1
ATOM 718 O O . PRO A 1 89 ? 11.807 -18.785 -2.323 1.00 93.62 89 PRO A O 1
ATOM 721 N N . ASP A 1 90 ? 11.753 -19.179 -4.531 1.00 95.12 90 ASP A N 1
ATOM 722 C CA . ASP A 1 90 ? 13.004 -19.928 -4.663 1.00 95.12 90 ASP A CA 1
ATOM 723 C C . ASP A 1 90 ? 14.197 -19.063 -5.111 1.00 95.12 90 ASP A C 1
ATOM 725 O O . ASP A 1 90 ? 15.330 -19.545 -5.148 1.00 95.12 90 ASP A O 1
ATOM 729 N N . ALA A 1 91 ? 13.975 -17.783 -5.425 1.00 94.69 91 ALA A N 1
ATOM 730 C CA . ALA A 1 91 ? 15.042 -16.868 -5.808 1.00 94.69 91 ALA A CA 1
ATOM 731 C C . ALA A 1 91 ? 15.902 -16.493 -4.593 1.00 94.69 91 ALA A C 1
ATOM 733 O O . ALA A 1 91 ? 15.388 -16.035 -3.577 1.00 94.69 91 ALA A O 1
ATOM 734 N N . VAL A 1 92 ? 17.225 -16.619 -4.706 1.00 92.56 92 VAL A N 1
ATOM 735 C CA . VAL A 1 92 ? 18.158 -16.204 -3.651 1.00 92.56 92 VAL A CA 1
ATOM 736 C C . VAL A 1 92 ? 19.121 -15.160 -4.224 1.00 92.56 92 VAL A C 1
ATOM 738 O O . VAL A 1 92 ? 19.891 -15.503 -5.124 1.00 92.56 92 VAL A O 1
ATOM 741 N N . PRO A 1 93 ? 19.119 -13.902 -3.730 1.00 92.19 93 PRO A N 1
ATOM 742 C CA . PRO A 1 93 ? 18.349 -13.362 -2.594 1.00 92.19 93 PRO A CA 1
ATOM 743 C C . PRO A 1 93 ? 16.928 -12.853 -2.954 1.00 92.19 93 PRO A C 1
ATOM 745 O O . PRO A 1 93 ? 16.682 -12.470 -4.094 1.00 92.19 93 PRO A O 1
ATOM 748 N N . HIS A 1 94 ? 16.026 -12.764 -1.959 1.00 95.50 94 HIS A N 1
ATOM 749 C CA . HIS A 1 94 ? 14.636 -12.268 -2.100 1.00 95.50 94 HIS A CA 1
ATOM 750 C C . HIS A 1 94 ? 14.243 -11.166 -1.070 1.00 95.50 94 HIS A C 1
ATOM 752 O O . HIS A 1 94 ? 13.283 -11.310 -0.300 1.00 95.50 94 HIS A O 1
ATOM 758 N N . PRO A 1 95 ? 14.987 -10.044 -0.997 1.00 97.31 95 PRO A N 1
ATOM 759 C CA . PRO A 1 95 ? 14.826 -9.037 0.057 1.00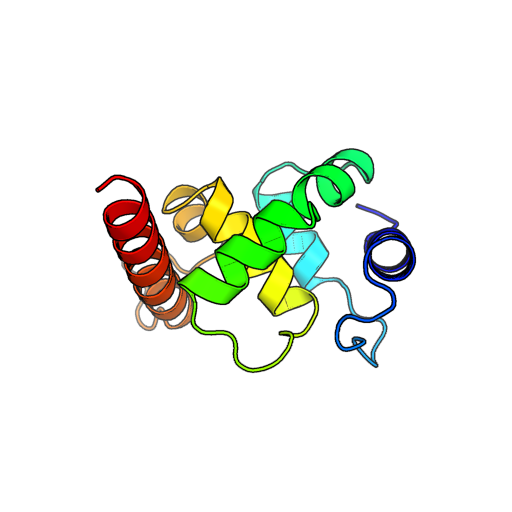 97.31 95 PRO A CA 1
ATOM 760 C C . PRO A 1 95 ? 13.451 -8.348 0.077 1.00 97.31 95 PRO A C 1
ATOM 762 O O . PRO A 1 95 ? 12.954 -7.996 1.157 1.00 97.31 95 PRO A O 1
ATOM 765 N N . ARG A 1 96 ? 12.803 -8.132 -1.079 1.00 97.44 96 ARG A N 1
ATOM 766 C CA . ARG A 1 96 ? 11.472 -7.509 -1.107 1.00 97.44 96 ARG A CA 1
ATOM 767 C C . ARG A 1 96 ? 10.412 -8.469 -0.572 1.00 97.44 96 ARG A C 1
ATOM 769 O O . ARG A 1 96 ? 9.591 -8.036 0.246 1.00 97.44 96 ARG A O 1
ATOM 776 N N . ARG A 1 97 ? 10.455 -9.749 -0.958 1.00 98.31 97 ARG A N 1
ATOM 777 C CA . ARG A 1 97 ? 9.574 -10.795 -0.410 1.00 98.31 97 ARG A CA 1
ATOM 778 C C . ARG A 1 97 ? 9.670 -10.862 1.114 1.00 98.31 97 ARG A C 1
ATOM 780 O O . ARG A 1 97 ? 8.638 -10.780 1.780 1.00 98.31 97 ARG A O 1
ATOM 787 N N . ASP A 1 98 ? 10.880 -10.902 1.671 1.00 98.38 98 ASP A N 1
ATOM 788 C CA . ASP A 1 98 ? 11.090 -10.947 3.128 1.00 98.38 98 ASP A CA 1
ATOM 789 C C . ASP A 1 98 ? 10.500 -9.725 3.841 1.00 98.38 98 ASP A C 1
ATOM 791 O O . ASP A 1 98 ? 9.811 -9.835 4.864 1.00 98.38 98 ASP A O 1
ATOM 795 N N . SER A 1 99 ? 10.726 -8.537 3.276 1.00 98.25 99 SER A N 1
ATOM 796 C CA . SER A 1 99 ? 10.173 -7.287 3.798 1.00 98.25 99 SER A CA 1
ATOM 797 C C . SER A 1 99 ? 8.642 -7.292 3.805 1.00 98.25 99 SER A C 1
ATOM 799 O O . SER A 1 99 ? 8.029 -6.866 4.789 1.00 98.25 99 SER A O 1
ATOM 801 N N . LEU A 1 100 ? 8.007 -7.770 2.732 1.00 98.69 100 LEU A N 1
ATOM 802 C CA . LEU A 1 100 ? 6.550 -7.850 2.622 1.00 98.69 100 LEU A CA 1
ATOM 803 C C . LEU A 1 100 ? 5.956 -8.892 3.575 1.00 98.69 100 LEU A C 1
ATOM 805 O O . LEU A 1 100 ? 4.978 -8.591 4.257 1.00 98.69 100 LEU A O 1
ATOM 809 N N . LEU A 1 101 ? 6.568 -10.073 3.691 1.00 98.62 101 LEU A N 1
ATOM 810 C CA . LEU A 1 101 ? 6.127 -11.126 4.613 1.00 98.62 101 LEU A CA 1
ATOM 811 C C . LEU A 1 101 ? 6.152 -10.647 6.069 1.00 98.62 101 LEU A C 1
ATOM 813 O O . LEU A 1 101 ? 5.190 -10.842 6.816 1.00 98.62 101 LEU A O 1
ATOM 817 N N . ARG A 1 102 ? 7.219 -9.947 6.474 1.00 98.62 102 ARG A N 1
ATOM 818 C CA . ARG A 1 102 ? 7.318 -9.363 7.819 1.00 98.62 102 ARG A CA 1
ATOM 819 C C . ARG A 1 102 ? 6.205 -8.347 8.087 1.00 98.62 102 ARG A C 1
ATOM 821 O O . ARG A 1 102 ? 5.616 -8.365 9.168 1.00 98.62 102 ARG A O 1
ATOM 828 N N . ARG A 1 103 ? 5.917 -7.469 7.122 1.00 98.62 103 ARG A N 1
ATOM 829 C CA . ARG A 1 103 ? 4.849 -6.460 7.229 1.00 98.62 103 ARG A CA 1
ATOM 830 C C . ARG A 1 103 ? 3.462 -7.091 7.256 1.00 98.62 103 ARG A C 1
ATOM 832 O O . ARG A 1 103 ? 2.629 -6.684 8.060 1.00 98.62 103 ARG A O 1
ATOM 839 N N . LEU A 1 104 ? 3.229 -8.123 6.447 1.00 98.81 104 LEU A N 1
ATOM 840 C CA . LEU A 1 104 ? 1.967 -8.857 6.445 1.00 98.81 104 LEU A CA 1
ATOM 841 C C . LEU A 1 104 ? 1.698 -9.481 7.816 1.00 98.81 104 LEU A C 1
ATOM 843 O O . LEU A 1 104 ? 0.625 -9.284 8.377 1.00 98.81 104 LEU A O 1
ATOM 847 N N . LYS A 1 105 ? 2.713 -10.109 8.418 1.00 98.56 105 LYS A N 1
ATOM 848 C CA . LYS A 1 105 ? 2.616 -10.664 9.774 1.00 98.56 105 LYS A CA 1
ATOM 849 C C . LYS A 1 105 ? 2.248 -9.606 10.823 1.00 98.56 105 LYS A C 1
ATOM 851 O O . LYS A 1 105 ? 1.521 -9.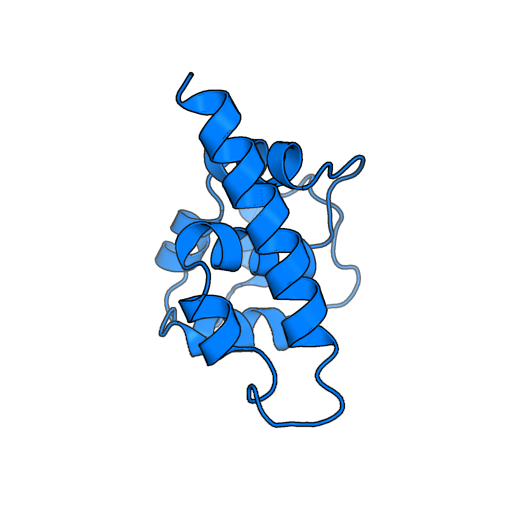902 11.769 1.00 98.56 105 LYS A O 1
ATOM 856 N N . GLN A 1 106 ? 2.746 -8.373 10.691 1.00 98.50 106 GLN A N 1
ATOM 857 C CA . GLN A 1 106 ? 2.359 -7.260 11.571 1.00 98.50 106 GLN A CA 1
ATOM 858 C C . GLN A 1 106 ? 0.891 -6.857 11.360 1.00 98.50 106 GLN A C 1
ATOM 860 O O . GLN A 1 106 ? 0.153 -6.723 12.336 1.00 98.50 106 GLN A O 1
ATOM 865 N N . ILE A 1 107 ? 0.448 -6.751 10.103 1.00 98.50 107 ILE A N 1
ATOM 866 C CA . ILE A 1 107 ? -0.951 -6.470 9.746 1.00 98.50 107 ILE A CA 1
ATOM 867 C C . ILE A 1 107 ? -1.897 -7.537 10.308 1.00 98.50 107 ILE A C 1
ATOM 869 O O . ILE A 1 107 ? -2.937 -7.208 10.877 1.00 98.50 107 ILE A O 1
ATOM 873 N N . GLU A 1 108 ? -1.545 -8.812 10.177 1.00 98.19 108 GLU A N 1
ATOM 874 C CA . GLU A 1 108 ? -2.354 -9.929 10.668 1.00 98.19 108 GLU A CA 1
ATOM 875 C C . GLU A 1 108 ? -2.478 -9.917 12.192 1.00 98.19 108 GLU A C 1
ATOM 877 O O . GLU A 1 108 ? -3.586 -10.030 12.716 1.00 98.19 108 GLU A O 1
ATOM 882 N N . ARG A 1 109 ? -1.370 -9.685 12.909 1.00 97.94 109 ARG A N 1
ATOM 883 C CA . ARG A 1 109 ? -1.385 -9.508 14.370 1.00 97.94 109 ARG A CA 1
ATOM 884 C C . ARG A 1 109 ? -2.280 -8.344 14.786 1.00 97.94 109 ARG A C 1
ATOM 886 O O . ARG A 1 109 ? -3.097 -8.496 15.687 1.00 97.94 109 ARG A O 1
ATOM 893 N N . TYR A 1 110 ? -2.174 -7.203 14.108 1.00 97.75 110 TYR A N 1
ATOM 894 C CA . TYR A 1 110 ? -3.028 -6.047 14.378 1.00 97.75 110 TYR A CA 1
ATOM 895 C C . TYR A 1 110 ? -4.517 -6.373 14.206 1.00 97.75 110 TYR A C 1
ATOM 897 O O . TYR A 1 110 ? -5.334 -6.047 15.067 1.00 97.75 110 TYR A O 1
ATOM 905 N N . ARG A 1 111 ? -4.880 -7.074 13.126 1.00 96.38 111 ARG A N 1
ATOM 906 C CA . ARG A 1 111 ? -6.266 -7.505 12.886 1.00 96.38 111 ARG A CA 1
ATOM 907 C C . ARG A 1 111 ? -6.781 -8.423 13.991 1.00 96.38 111 ARG A C 1
ATOM 909 O O . ARG A 1 111 ? -7.910 -8.246 14.427 1.00 96.38 111 ARG A O 1
ATOM 916 N N . GLN A 1 112 ? -5.953 -9.342 14.488 1.00 95.62 112 GLN A N 1
ATOM 917 C CA . GLN A 1 112 ? -6.328 -10.226 15.598 1.00 95.62 112 GLN A CA 1
ATOM 918 C C . GLN A 1 112 ? -6.649 -9.436 16.876 1.00 95.62 112 GLN A C 1
ATOM 920 O O . GLN A 1 112 ? -7.644 -9.731 17.533 1.00 95.62 112 GLN A O 1
ATOM 925 N N . THR A 1 113 ? -5.884 -8.380 17.183 1.00 94.00 113 THR A N 1
ATOM 926 C CA . THR A 1 113 ? -6.149 -7.524 18.360 1.00 94.00 113 THR A CA 1
ATOM 927 C C . THR A 1 113 ? -7.425 -6.689 18.257 1.00 94.00 113 THR A C 1
ATOM 929 O O . THR A 1 113 ? -7.926 -6.223 19.269 1.00 94.00 113 THR A O 1
ATOM 932 N N . LYS A 1 114 ? -7.943 -6.474 17.042 1.00 85.19 114 LYS A N 1
ATOM 933 C CA . LYS A 1 114 ? -9.177 -5.718 16.775 1.00 85.19 114 LYS A CA 1
ATOM 934 C C . LYS A 1 114 ? -10.434 -6.588 16.796 1.00 85.19 114 LYS A C 1
ATOM 936 O O . LYS A 1 114 ? -11.528 -6.045 16.908 1.00 85.19 114 LYS A O 1
ATOM 941 N N . SER A 1 115 ? -10.277 -7.898 16.621 1.00 73.50 115 SER A N 1
ATOM 942 C CA . SER A 1 115 ? -11.377 -8.871 16.629 1.00 73.50 115 SER A CA 1
ATOM 943 C C . SER A 1 115 ? -11.668 -9.444 18.021 1.00 73.50 115 SER A C 1
ATOM 945 O O . SER A 1 115 ? -12.571 -10.267 18.145 1.00 73.50 115 SER A O 1
ATOM 947 N N . THR A 1 116 ? -10.881 -9.054 19.028 1.00 53.53 116 THR A N 1
ATOM 948 C CA . THR A 1 116 ? -11.064 -9.396 20.448 1.00 53.53 116 THR A CA 1
ATOM 949 C C . THR A 1 116 ? -11.672 -8.199 21.161 1.00 53.53 116 THR A C 1
ATOM 951 O O . THR A 1 116 ? -12.577 -8.413 21.992 1.00 53.53 116 THR A O 1
#

Radius of gyration: 14.21 Å; Cα contacts (8 Å, |Δi|>4): 100; chains: 1; bounding box: 30×37×37 Å

Solvent-accessible surface area (backbone atoms only — not comparable to full-atom values): 6816 Å² total; per-residue (Å²): 63,103,51,58,67,58,54,43,52,71,76,43,73,82,48,51,71,70,88,62,90,80,54,61,68,53,34,50,61,32,49,63,72,70,41,61,48,67,69,57,53,56,66,62,67,35,67,69,57,52,54,51,53,34,61,34,68,66,50,88,59,71,60,42,59,58,62,44,50,53,50,49,45,35,69,74,47,40,68,60,39,41,70,57,73,33,56,59,95,86,46,86,85,36,71,61,34,54,55,49,54,57,50,48,54,37,42,52,53,44,52,54,69,70,78,107